Protein AF-A0A917PEG6-F1 (afdb_monomer_lite)

Secondary structure (DSSP, 8-state):
-HHHHHHHHHHHHHHHHHHHTT--S-HHHHHHHHHHHHHHHHHHHHHHHHHHHHHTTT-HHHHHHHHHHHHHHHHHHHHHHHHTTPPPSSSTTSTHHHHHHHHHHHHHHHHHHTTT-HHHHHHHHHHHHHHHHHHTT--

pLDDT: mean 87.87, std 11.97, range [51.84, 98.56]

Organism: NCBI:txid1954

Sequence (139 aa):
MVSGLVARTVAALQQKSRHAAHDPAEPREAIETVMSRTRALWQEHGLVMQAATDLGRSVPEIGVLWTQAAEIFIEAITRILQRAGVPAGDGPHAAASPARALCWMIERTFYRASQAGDDELEQAAATCLEVWLRTARLV

Foldseek 3Di:
DLVVVLLVVLVVVLVVLLVLLPDPDQLLVSLLVVLVVLLVCCQVQVVSLLCLVVCLVVPVSSVVSVVVSLVSQLSSQLSSLVSLVQADDDDCSHSSNVSSVLSVQLSVQSNVQSVVDSVSSVVSSVVSSVVSCVNSVVD

Radius of gyration: 14.78 Å; chains: 1; bounding box: 37×27×40 Å

InterPro domains:
  IPR036271 Tetracyclin repressor-like, C-terminal domain superfamily [SSF48498] (25-135)
  IPR049397 HTH-type transcriptional regulator EthR, C-terminal domain [PF21313] (39-135)

Structure (mmCIF, N/CA/C/O backbone):
data_AF-A0A917PEG6-F1
#
_entry.id   AF-A0A917PEG6-F1
#
loop_
_atom_site.group_PDB
_atom_site.id
_atom_site.type_symbol
_atom_site.label_atom_id
_atom_site.label_alt_id
_atom_site.label_comp_id
_atom_site.label_asym_id
_atom_site.label_entity_id
_atom_site.label_seq_id
_atom_site.pdbx_PDB_ins_code
_atom_site.Cartn_x
_atom_site.Cartn_y
_atom_site.Cartn_z
_atom_site.occupancy
_atom_site.B_iso_or_equiv
_atom_site.auth_seq_id
_atom_site.auth_comp_id
_atom_site.auth_asym_id
_atom_site.auth_atom_id
_atom_site.pdbx_PDB_model_num
ATOM 1 N N . MET A 1 1 ? 18.353 6.834 -19.149 1.00 55.53 1 MET A N 1
ATOM 2 C CA . MET A 1 1 ? 18.578 5.674 -18.257 1.00 55.53 1 MET A CA 1
ATOM 3 C C . MET A 1 1 ? 17.300 5.361 -17.499 1.00 55.53 1 MET A C 1
ATOM 5 O O . MET A 1 1 ? 16.607 6.299 -17.117 1.00 55.53 1 MET A O 1
ATOM 9 N N . VAL A 1 2 ? 17.010 4.076 -17.276 1.00 60.28 2 VAL A N 1
ATOM 10 C CA . VAL A 1 2 ? 15.836 3.588 -16.523 1.00 60.28 2 VAL A CA 1
ATOM 11 C C . VAL A 1 2 ? 15.739 4.234 -15.132 1.00 60.28 2 VAL A C 1
ATOM 13 O O . VAL A 1 2 ? 14.657 4.647 -14.732 1.00 60.28 2 VAL A O 1
ATOM 16 N N . SER A 1 3 ? 16.872 4.468 -14.462 1.00 59.25 3 SER A N 1
ATOM 17 C CA . SER A 1 3 ? 16.945 5.145 -13.156 1.00 59.25 3 SER A CA 1
ATOM 18 C C . SER A 1 3 ? 16.293 6.536 -13.127 1.00 59.25 3 SER A C 1
ATOM 20 O O . SER A 1 3 ? 15.568 6.858 -12.191 1.00 59.25 3 SER A O 1
ATOM 22 N N . GLY A 1 4 ? 16.481 7.350 -14.170 1.00 65.81 4 GLY A N 1
ATOM 23 C CA . GLY A 1 4 ? 15.892 8.692 -14.248 1.00 65.81 4 GLY A CA 1
ATOM 24 C C . GLY A 1 4 ? 14.383 8.695 -14.515 1.00 65.81 4 GLY A C 1
ATOM 25 O O . GLY A 1 4 ? 13.698 9.640 -14.131 1.00 65.81 4 GLY A O 1
ATOM 26 N N . LEU A 1 5 ? 13.853 7.652 -15.163 1.00 70.44 5 LEU A N 1
ATOM 27 C CA . LEU A 1 5 ? 12.409 7.481 -15.347 1.00 70.44 5 LEU A CA 1
ATOM 28 C C . LEU A 1 5 ? 11.759 6.991 -14.049 1.00 70.44 5 LEU A C 1
ATOM 30 O O . LEU A 1 5 ? 10.778 7.583 -13.613 1.00 70.44 5 LEU A O 1
ATOM 34 N N . VAL A 1 6 ? 12.364 5.987 -13.403 1.00 68.50 6 VAL A N 1
ATOM 35 C CA . VAL A 1 6 ? 11.931 5.468 -12.097 1.00 68.50 6 VAL A CA 1
ATOM 36 C C . VAL A 1 6 ? 11.868 6.594 -11.065 1.00 68.50 6 VAL A C 1
ATOM 38 O O . VAL A 1 6 ? 10.832 6.777 -10.435 1.00 68.50 6 VAL A O 1
ATOM 41 N N . ALA A 1 7 ? 12.916 7.418 -10.955 1.00 67.94 7 ALA A N 1
ATOM 42 C CA . ALA A 1 7 ? 12.950 8.529 -10.005 1.00 67.94 7 ALA A CA 1
ATOM 43 C C . ALA A 1 7 ? 11.812 9.546 -10.220 1.00 67.94 7 ALA A C 1
ATOM 45 O O . ALA A 1 7 ? 11.158 9.953 -9.260 1.00 67.94 7 ALA A O 1
ATOM 46 N N . ARG A 1 8 ? 11.530 9.933 -11.474 1.00 74.19 8 ARG A N 1
ATOM 47 C CA . ARG A 1 8 ? 10.437 10.873 -11.784 1.00 74.19 8 ARG A CA 1
ATOM 48 C C . ARG A 1 8 ? 9.064 10.281 -11.497 1.00 74.19 8 ARG A C 1
ATOM 50 O O . ARG A 1 8 ? 8.217 10.979 -10.947 1.00 74.19 8 ARG A O 1
ATOM 57 N N . THR A 1 9 ? 8.846 9.020 -11.860 1.00 71.88 9 THR A N 1
ATOM 58 C CA . THR A 1 9 ? 7.571 8.352 -11.599 1.00 71.88 9 THR A CA 1
ATOM 59 C C . THR A 1 9 ? 7.355 8.203 -10.098 1.00 71.88 9 THR A 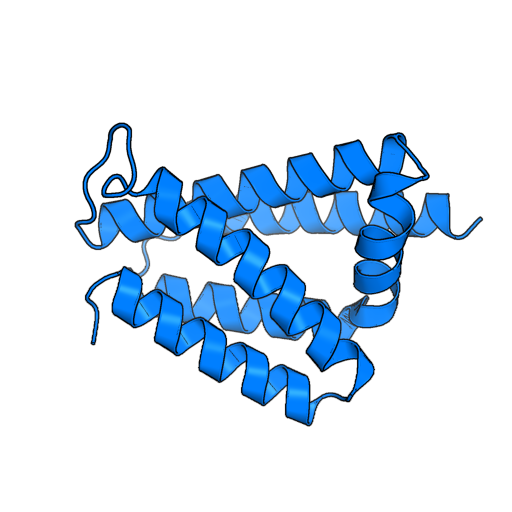C 1
ATOM 61 O O . THR A 1 9 ? 6.322 8.641 -9.611 1.00 71.88 9 THR A O 1
ATOM 64 N N . VAL A 1 10 ? 8.340 7.719 -9.333 1.00 68.31 10 VAL A N 1
ATOM 65 C CA . VAL A 1 10 ? 8.232 7.607 -7.865 1.00 68.31 10 VAL A CA 1
ATOM 66 C C . VAL A 1 10 ? 7.936 8.966 -7.219 1.00 68.31 10 VAL A C 1
ATOM 68 O O . VAL A 1 10 ? 7.035 9.056 -6.387 1.00 68.31 10 VAL A O 1
ATOM 71 N N . ALA A 1 11 ? 8.605 10.042 -7.644 1.00 67.94 11 ALA A N 1
ATOM 72 C CA . ALA A 1 11 ? 8.321 11.389 -7.144 1.00 67.94 11 ALA A CA 1
ATOM 73 C C . ALA A 1 11 ? 6.886 11.858 -7.469 1.00 67.94 11 ALA A C 1
ATOM 75 O O . ALA A 1 11 ? 6.199 12.418 -6.612 1.00 67.94 11 ALA A O 1
ATOM 76 N N . ALA A 1 12 ? 6.393 11.591 -8.684 1.00 70.94 12 ALA A N 1
ATOM 77 C CA . ALA A 1 12 ? 5.018 11.912 -9.070 1.00 70.94 12 ALA A CA 1
ATOM 78 C C . ALA A 1 12 ? 3.982 11.102 -8.267 1.00 70.94 12 ALA A C 1
ATOM 80 O O . ALA A 1 12 ? 2.923 11.624 -7.910 1.00 70.94 12 ALA A O 1
ATOM 81 N N . LEU A 1 13 ? 4.299 9.846 -7.943 1.00 67.25 13 LEU A N 1
ATOM 82 C CA . LEU A 1 13 ? 3.461 8.984 -7.113 1.00 67.25 13 LEU A CA 1
ATOM 83 C C . LEU A 1 13 ? 3.396 9.469 -5.665 1.00 67.25 13 LEU A C 1
ATOM 85 O O . LEU A 1 13 ? 2.303 9.573 -5.111 1.00 67.25 13 LEU A O 1
ATOM 89 N N . GLN A 1 14 ? 4.528 9.867 -5.079 1.00 65.75 14 GLN A N 1
ATOM 90 C CA . GLN A 1 14 ? 4.567 10.450 -3.734 1.00 65.75 14 GLN A CA 1
ATOM 91 C C . GLN A 1 14 ? 3.671 11.690 -3.609 1.00 65.75 14 GLN A C 1
ATOM 93 O O . GLN A 1 14 ? 2.959 11.837 -2.613 1.00 65.75 14 GLN A O 1
ATOM 98 N N . GLN A 1 15 ? 3.675 12.572 -4.614 1.00 64.19 15 GLN A N 1
ATOM 99 C CA . GLN A 1 15 ? 2.843 13.777 -4.603 1.00 64.19 15 GLN A CA 1
ATOM 100 C C . GLN A 1 15 ? 1.344 13.437 -4.592 1.00 64.19 15 GLN A C 1
ATOM 102 O O . GLN A 1 15 ? 0.576 14.074 -3.870 1.00 64.19 15 GLN A O 1
ATOM 107 N N . LYS A 1 16 ? 0.929 12.406 -5.343 1.00 61.50 16 LYS A N 1
ATOM 108 C CA . LYS A 1 16 ? -0.462 11.926 -5.355 1.00 61.50 16 LYS A CA 1
ATOM 109 C C . LYS A 1 16 ? -0.857 11.276 -4.021 1.00 61.50 16 LYS A C 1
ATOM 111 O O . LYS A 1 16 ? -1.956 11.529 -3.531 1.00 61.50 16 LYS A O 1
ATOM 116 N N . SER A 1 17 ? 0.037 10.506 -3.395 1.00 58.38 17 SER A N 1
ATOM 117 C CA . SER A 1 17 ? -0.243 9.816 -2.124 1.00 58.38 17 SER A CA 1
ATOM 118 C C . SER A 1 17 ? -0.442 10.762 -0.933 1.00 58.38 17 SER A C 1
ATOM 120 O O . SER A 1 17 ? -1.268 10.481 -0.065 1.00 58.38 17 SER A O 1
ATOM 122 N N . ARG A 1 18 ? 0.238 11.919 -0.893 1.00 61.38 18 ARG A N 1
ATOM 123 C CA . ARG A 1 18 ? 0.120 12.893 0.217 1.00 61.38 18 ARG A CA 1
ATOM 124 C C . ARG A 1 18 ? -1.297 13.455 0.407 1.00 61.38 18 ARG A C 1
ATOM 126 O O . ARG A 1 18 ? -1.672 13.777 1.534 1.00 61.38 18 ARG A O 1
ATOM 133 N N . HIS A 1 19 ? -2.099 13.543 -0.655 1.00 56.69 19 HIS A N 1
ATOM 134 C CA . HIS A 1 19 ? -3.469 14.068 -0.577 1.00 56.69 19 HIS A CA 1
ATOM 135 C C . HIS A 1 19 ? -4.471 13.088 0.053 1.00 56.69 19 HIS A C 1
ATOM 137 O O . HIS A 1 19 ? -5.446 13.527 0.655 1.00 56.69 19 HIS A O 1
ATOM 143 N N . ALA A 1 20 ? -4.226 11.777 -0.025 1.00 53.81 20 ALA A N 1
ATOM 144 C CA . ALA A 1 20 ? -5.166 10.761 0.456 1.00 53.81 20 ALA A CA 1
ATOM 145 C C . ALA A 1 20 ? -5.259 10.682 1.990 1.00 53.81 20 ALA A C 1
ATOM 147 O O . ALA A 1 20 ? -6.250 10.211 2.534 1.00 53.81 20 ALA A O 1
ATOM 148 N N . ALA A 1 21 ? -4.240 11.152 2.708 1.00 51.84 21 ALA A N 1
ATOM 149 C CA . ALA A 1 21 ? -4.123 10.915 4.143 1.00 51.84 21 ALA A CA 1
ATOM 150 C C . ALA A 1 21 ? -5.027 11.809 5.028 1.00 51.84 21 ALA A C 1
ATOM 152 O O . ALA A 1 21 ? -5.022 11.668 6.251 1.00 51.84 21 ALA A O 1
ATOM 153 N N . HIS A 1 22 ? -5.791 12.724 4.423 1.00 57.75 22 HIS A N 1
ATOM 154 C CA . HIS A 1 22 ? -6.720 13.636 5.108 1.00 57.75 22 HIS A CA 1
ATOM 155 C C . HIS A 1 22 ? -8.193 13.354 4.774 1.00 57.75 22 HIS A C 1
ATOM 157 O O . HIS A 1 22 ? -9.049 14.197 5.025 1.00 57.75 22 HIS A O 1
ATOM 163 N N . ASP A 1 23 ? -8.487 12.191 4.191 1.00 62.84 23 ASP A N 1
ATOM 164 C CA . ASP A 1 23 ? -9.845 11.798 3.826 1.00 62.84 23 ASP A CA 1
ATOM 165 C C . ASP A 1 23 ? -10.723 11.592 5.083 1.00 62.84 23 ASP A C 1
ATOM 167 O O . ASP A 1 23 ? -10.345 10.788 5.948 1.00 62.84 23 ASP A O 1
ATOM 171 N N . PRO A 1 24 ? -11.861 12.303 5.232 1.00 66.62 24 PRO A N 1
ATOM 172 C CA . PRO A 1 24 ? -12.761 12.142 6.372 1.00 66.62 24 PRO A CA 1
ATOM 173 C C . PRO A 1 24 ? -13.570 10.835 6.342 1.00 66.62 24 PRO A C 1
ATOM 175 O O . PRO A 1 24 ? -14.234 10.550 7.336 1.00 66.62 24 PRO A O 1
ATOM 178 N N . ALA A 1 25 ? -13.505 10.043 5.264 1.00 77.00 25 ALA A N 1
ATOM 179 C CA . ALA A 1 25 ? -14.226 8.776 5.112 1.00 77.00 25 ALA A CA 1
ATOM 180 C C . ALA A 1 25 ? -14.029 7.815 6.293 1.00 77.00 25 ALA A C 1
ATOM 182 O O . ALA A 1 25 ? -12.945 7.766 6.879 1.00 77.00 25 ALA A O 1
ATOM 183 N N . GLU A 1 26 ? -15.050 7.023 6.622 1.00 88.31 26 GLU A N 1
ATOM 184 C CA . GLU A 1 26 ? -14.984 6.027 7.698 1.00 88.31 26 GLU A CA 1
ATOM 185 C C . GLU A 1 26 ? -13.774 5.087 7.522 1.00 88.31 26 GLU A C 1
ATOM 187 O O . GLU A 1 26 ? -13.408 4.769 6.386 1.00 88.31 26 GLU A O 1
ATOM 192 N N . PRO A 1 27 ? -13.128 4.600 8.604 1.00 91.50 27 PRO A N 1
ATOM 193 C CA . PRO A 1 27 ? -11.879 3.843 8.496 1.00 91.50 27 PRO A CA 1
ATOM 194 C C . PRO A 1 27 ? -11.933 2.663 7.519 1.00 91.50 27 PRO A C 1
ATOM 196 O O . PRO A 1 27 ? -10.974 2.438 6.788 1.00 91.50 27 PRO A O 1
ATOM 199 N N . ARG A 1 28 ? -13.059 1.942 7.454 1.00 93.62 28 ARG A N 1
ATOM 200 C CA . ARG A 1 28 ? -13.269 0.853 6.487 1.00 93.62 28 ARG A CA 1
ATOM 201 C C . ARG A 1 28 ? -13.218 1.349 5.037 1.00 93.62 28 ARG A C 1
ATOM 203 O O . ARG A 1 28 ? -12.462 0.802 4.241 1.00 93.62 28 ARG A O 1
ATOM 210 N N . GLU A 1 29 ? -13.970 2.397 4.716 1.00 92.00 29 GLU A N 1
ATOM 211 C CA . GLU A 1 29 ? -14.019 2.990 3.373 1.00 92.00 29 GLU A CA 1
ATOM 212 C C . GLU A 1 29 ? -12.652 3.562 2.965 1.00 92.00 29 GLU A C 1
ATOM 214 O O . GLU A 1 29 ? -12.209 3.407 1.823 1.00 92.00 29 GLU A O 1
ATOM 219 N N . ALA A 1 30 ? -11.932 4.163 3.917 1.00 90.94 30 ALA A N 1
ATOM 220 C CA . ALA A 1 30 ? -10.577 4.649 3.695 1.00 90.94 30 ALA A CA 1
ATOM 221 C C . ALA A 1 30 ? -9.612 3.502 3.334 1.00 90.94 30 ALA A C 1
ATOM 223 O O . ALA A 1 30 ? -8.818 3.641 2.401 1.00 90.94 30 ALA A O 1
ATOM 224 N N . ILE A 1 31 ? -9.694 2.358 4.025 1.00 94.00 31 ILE A N 1
ATOM 225 C CA . ILE A 1 31 ? -8.885 1.163 3.725 1.00 94.00 31 ILE A CA 1
ATOM 226 C C . ILE A 1 31 ? -9.209 0.629 2.324 1.00 94.00 31 ILE A C 1
ATOM 228 O O . ILE A 1 31 ? -8.296 0.399 1.526 1.00 94.00 31 ILE A O 1
ATOM 232 N N . GLU A 1 32 ? -10.494 0.465 2.005 1.00 94.00 32 GLU A N 1
ATOM 233 C CA . GLU A 1 32 ? -10.962 -0.016 0.698 1.00 94.00 32 GLU A CA 1
ATOM 234 C C . GLU A 1 32 ? -10.477 0.905 -0.437 1.00 94.00 32 GLU A C 1
ATOM 236 O O . GLU A 1 32 ? -9.916 0.446 -1.437 1.00 94.00 32 GLU A O 1
ATOM 241 N N . THR A 1 33 ? -10.580 2.221 -0.237 1.00 91.12 33 THR A N 1
ATOM 242 C CA . THR A 1 33 ? -10.104 3.237 -1.182 1.00 91.12 33 THR A CA 1
ATOM 243 C C . THR A 1 33 ? -8.590 3.176 -1.382 1.00 91.12 33 THR A C 1
ATOM 245 O O . THR A 1 33 ? -8.114 3.212 -2.522 1.00 91.12 33 THR A O 1
ATOM 248 N N . VAL A 1 34 ? -7.806 3.074 -0.303 1.00 90.75 34 VAL A N 1
ATOM 249 C CA . VAL A 1 34 ? -6.341 2.963 -0.397 1.00 90.75 34 VAL A CA 1
ATOM 250 C C . VAL A 1 34 ? -5.939 1.688 -1.131 1.00 90.75 34 VAL A C 1
ATOM 252 O O . VAL A 1 34 ? -5.033 1.736 -1.968 1.00 90.75 34 VAL A O 1
ATOM 255 N N . MET A 1 35 ? -6.613 0.566 -0.875 1.00 94.81 35 MET A N 1
ATOM 256 C CA . MET A 1 35 ? -6.280 -0.692 -1.538 1.00 94.81 35 MET A CA 1
ATOM 257 C C . MET A 1 35 ? -6.624 -0.658 -3.029 1.00 94.81 35 MET A C 1
ATOM 259 O O . MET A 1 35 ? -5.795 -1.031 -3.858 1.00 94.81 35 MET A O 1
ATOM 263 N N . SER A 1 36 ? -7.790 -0.112 -3.388 1.00 92.75 36 SER A N 1
ATOM 264 C CA . SER A 1 36 ? -8.184 0.094 -4.786 1.00 92.75 36 SER A CA 1
ATOM 265 C C . SER A 1 36 ? -7.178 0.974 -5.541 1.00 92.75 36 SER A C 1
ATOM 267 O O . SER A 1 36 ? -6.725 0.620 -6.632 1.00 92.75 36 SER A O 1
ATOM 269 N N . ARG A 1 37 ? -6.736 2.082 -4.928 1.00 90.81 37 ARG A N 1
ATOM 270 C CA . ARG A 1 37 ? -5.704 2.964 -5.502 1.00 90.81 37 ARG A CA 1
ATOM 271 C C . ARG A 1 37 ? -4.347 2.274 -5.621 1.00 90.81 37 ARG A C 1
ATOM 273 O O . ARG A 1 37 ? -3.670 2.457 -6.626 1.00 90.81 37 ARG A O 1
ATOM 280 N N . THR A 1 38 ? -3.959 1.478 -4.625 1.00 92.44 38 THR A N 1
ATOM 281 C CA . THR A 1 38 ? -2.726 0.677 -4.669 1.00 92.44 38 THR A CA 1
ATOM 282 C C . THR A 1 38 ? -2.773 -0.312 -5.830 1.00 92.44 38 THR A C 1
ATOM 284 O O . THR A 1 38 ? -1.831 -0.381 -6.611 1.00 92.44 38 THR A O 1
ATOM 287 N N . ARG A 1 39 ? -3.890 -1.017 -6.020 1.00 95.38 39 ARG A N 1
ATOM 288 C CA . ARG A 1 39 ? -4.063 -1.935 -7.149 1.00 95.38 39 ARG A CA 1
ATOM 289 C C . ARG A 1 39 ? -3.962 -1.236 -8.496 1.00 95.38 39 ARG A C 1
ATOM 291 O O . ARG A 1 39 ? -3.153 -1.652 -9.319 1.00 95.38 39 ARG A O 1
ATOM 298 N N . ALA A 1 40 ? -4.703 -0.144 -8.685 1.00 91.69 40 ALA A N 1
ATOM 299 C CA . ALA A 1 40 ? -4.633 0.649 -9.910 1.00 91.69 40 ALA A CA 1
ATOM 300 C C . ALA A 1 40 ? -3.200 1.131 -10.192 1.00 91.69 40 ALA A C 1
ATOM 302 O O . ALA A 1 40 ? -2.732 1.071 -11.325 1.00 91.69 40 ALA A O 1
ATOM 303 N N . LEU A 1 41 ? -2.474 1.535 -9.144 1.00 90.50 41 LEU A N 1
ATOM 304 C CA . LEU A 1 41 ? -1.086 1.961 -9.253 1.00 90.50 41 LEU A CA 1
ATOM 305 C C . LEU A 1 41 ? -0.161 0.850 -9.770 1.00 90.50 41 LEU A C 1
ATOM 307 O O . LEU A 1 41 ? 0.646 1.085 -10.669 1.00 90.50 41 LEU A O 1
ATOM 311 N N . TRP A 1 42 ? -0.253 -0.349 -9.195 1.00 93.75 42 TRP A N 1
ATOM 312 C CA . TRP A 1 42 ? 0.566 -1.490 -9.610 1.00 93.75 42 TRP A CA 1
ATOM 313 C C . TRP A 1 42 ? 0.170 -2.025 -10.987 1.00 93.75 42 TRP A C 1
ATOM 315 O O . TRP A 1 42 ? 1.046 -2.468 -11.724 1.00 93.75 42 TRP A O 1
ATOM 325 N N . GLN A 1 43 ? -1.106 -1.928 -11.359 1.00 93.31 43 GLN A N 1
ATOM 326 C CA . GLN A 1 43 ? -1.578 -2.282 -12.696 1.00 93.31 43 GLN A CA 1
ATOM 327 C C . GLN A 1 43 ? -1.039 -1.304 -13.757 1.00 93.31 43 GLN A C 1
ATOM 329 O O . GLN A 1 43 ? -0.511 -1.722 -14.782 1.00 93.31 43 GLN A O 1
ATOM 334 N N . GLU A 1 44 ? -1.096 0.007 -13.498 1.00 91.25 44 GLU A N 1
ATOM 335 C CA . GLU A 1 44 ? -0.646 1.032 -14.453 1.00 91.25 44 GLU A CA 1
ATOM 336 C C . GLU A 1 44 ? 0.888 1.124 -14.552 1.00 91.25 44 GLU A C 1
ATOM 338 O O . GLU A 1 44 ? 1.445 1.454 -15.604 1.00 91.25 44 GLU A O 1
ATOM 343 N N . HIS A 1 45 ? 1.600 0.870 -13.450 1.00 89.31 45 HIS A N 1
ATOM 344 C CA . HIS A 1 45 ? 3.034 1.157 -13.338 1.00 89.31 45 HIS A CA 1
ATOM 345 C C . HIS A 1 45 ? 3.880 -0.022 -12.841 1.00 89.31 45 HIS A C 1
ATOM 347 O O . HIS A 1 45 ? 5.011 0.189 -12.398 1.00 89.31 45 HIS A O 1
ATOM 353 N N . GLY A 1 46 ? 3.385 -1.259 -12.945 1.00 89.12 46 GLY A N 1
ATOM 354 C CA . GLY A 1 46 ? 4.019 -2.460 -12.386 1.00 89.12 46 GLY A CA 1
ATOM 355 C C . GLY A 1 46 ? 5.508 -2.602 -12.705 1.00 89.12 46 GLY A C 1
ATOM 356 O O . GLY A 1 46 ? 6.307 -2.782 -11.793 1.00 89.12 46 GLY A O 1
ATOM 357 N N . LEU A 1 47 ? 5.919 -2.401 -13.963 1.00 89.56 47 LEU A N 1
ATOM 358 C CA . LEU A 1 47 ? 7.336 -2.468 -14.359 1.00 89.56 47 LEU A CA 1
ATOM 359 C C . LEU A 1 47 ? 8.214 -1.425 -13.650 1.00 89.56 47 LEU A C 1
ATOM 361 O O . LEU A 1 47 ? 9.353 -1.708 -13.283 1.00 89.56 47 LEU A O 1
ATOM 365 N N . VAL A 1 48 ? 7.697 -0.210 -13.453 1.00 86.69 48 VAL A N 1
ATOM 366 C CA . VAL A 1 48 ? 8.426 0.862 -12.763 1.00 86.69 48 VAL A CA 1
ATOM 367 C C . VAL A 1 48 ? 8.500 0.579 -11.267 1.00 86.69 48 VAL A C 1
ATOM 369 O O . VAL A 1 48 ? 9.554 0.780 -10.667 1.00 86.69 48 VAL A O 1
ATOM 372 N N . MET A 1 49 ? 7.407 0.087 -10.682 1.00 89.81 49 MET A N 1
ATOM 373 C CA . MET A 1 49 ? 7.345 -0.303 -9.273 1.00 89.81 49 MET A CA 1
ATOM 374 C C . MET A 1 49 ? 8.314 -1.458 -8.982 1.00 89.81 49 MET A C 1
ATOM 376 O O . MET A 1 49 ? 9.118 -1.359 -8.061 1.00 89.81 49 MET A O 1
ATOM 380 N N . GLN A 1 50 ? 8.327 -2.496 -9.826 1.00 91.75 50 GLN A N 1
ATOM 381 C CA . GLN A 1 50 ? 9.282 -3.607 -9.745 1.00 91.75 50 GLN A CA 1
ATOM 382 C C . GLN A 1 50 ? 10.729 -3.114 -9.839 1.00 91.75 50 GLN A C 1
ATOM 384 O O . GLN A 1 50 ? 11.545 -3.431 -8.975 1.00 91.75 50 GLN A O 1
ATOM 389 N N . ALA A 1 51 ? 11.038 -2.273 -10.832 1.00 89.06 51 ALA A N 1
ATOM 390 C CA . ALA A 1 51 ? 12.376 -1.715 -10.995 1.00 89.06 51 ALA A CA 1
ATOM 391 C C . ALA A 1 51 ? 12.806 -0.857 -9.793 1.00 89.06 51 ALA A C 1
ATOM 393 O O . ALA A 1 51 ? 13.974 -0.888 -9.412 1.00 89.06 51 ALA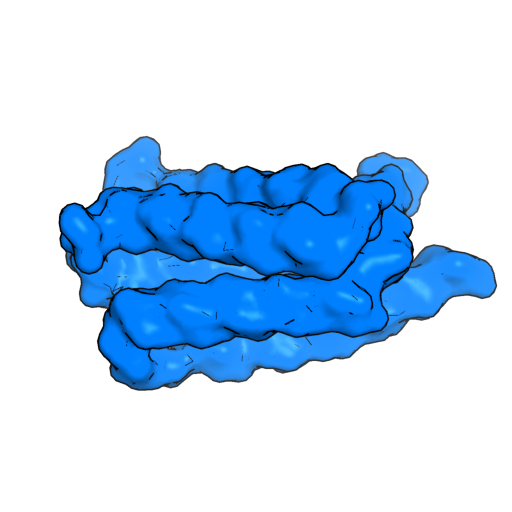 A O 1
ATOM 394 N N . ALA A 1 52 ? 11.891 -0.097 -9.183 1.00 86.12 52 ALA A N 1
ATOM 395 C CA . ALA A 1 52 ? 12.180 0.674 -7.978 1.00 86.12 52 ALA A CA 1
ATOM 396 C C . ALA A 1 52 ? 12.516 -0.237 -6.786 1.00 86.12 52 ALA A C 1
ATOM 398 O O . ALA A 1 52 ? 13.520 -0.000 -6.111 1.00 86.12 52 ALA A O 1
ATOM 399 N N . THR A 1 53 ? 11.738 -1.306 -6.575 1.00 88.44 53 THR A N 1
ATOM 400 C CA . THR A 1 53 ? 12.001 -2.316 -5.539 1.00 88.44 53 THR A CA 1
ATOM 401 C C . THR A 1 53 ? 13.343 -3.024 -5.762 1.00 88.44 53 THR A C 1
ATOM 403 O O . THR A 1 53 ? 14.126 -3.168 -4.821 1.00 88.44 53 THR A O 1
ATOM 406 N N . ASP A 1 54 ? 13.650 -3.426 -6.999 1.00 91.19 54 ASP A N 1
ATOM 407 C CA . ASP A 1 54 ? 14.876 -4.164 -7.326 1.00 91.19 54 ASP A CA 1
ATOM 408 C C . ASP A 1 54 ? 16.130 -3.281 -7.224 1.00 91.19 54 ASP A C 1
ATOM 410 O O . ASP A 1 54 ? 17.156 -3.694 -6.676 1.00 91.19 54 ASP A O 1
ATOM 414 N N . LEU A 1 55 ? 16.053 -2.042 -7.721 1.00 87.81 55 LEU A N 1
ATOM 415 C CA . LEU A 1 55 ? 17.189 -1.119 -7.762 1.00 87.81 55 LEU A CA 1
ATOM 416 C C . LEU A 1 55 ? 17.392 -0.349 -6.458 1.00 87.81 55 LEU A C 1
ATOM 418 O O . LEU A 1 55 ? 18.488 0.165 -6.241 1.00 87.81 55 LEU A O 1
ATOM 422 N N . GLY A 1 56 ? 16.389 -0.270 -5.579 1.00 84.81 56 GLY A N 1
ATOM 423 C CA . GLY A 1 56 ? 16.449 0.533 -4.355 1.00 84.81 56 GLY A CA 1
ATOM 424 C C . GLY A 1 56 ? 17.600 0.162 -3.416 1.00 84.81 56 GLY A C 1
ATOM 425 O O . GLY A 1 56 ? 18.092 1.015 -2.682 1.00 84.81 56 GLY A O 1
ATOM 426 N N . ARG A 1 57 ? 18.089 -1.086 -3.468 1.00 85.25 57 ARG A N 1
ATOM 427 C CA . ARG A 1 57 ? 19.263 -1.518 -2.691 1.00 85.25 57 ARG A CA 1
ATOM 428 C C . ARG A 1 57 ? 20.599 -1.145 -3.341 1.00 85.25 57 ARG A C 1
ATOM 430 O O . ARG A 1 57 ? 21.565 -0.905 -2.626 1.00 85.25 57 ARG A O 1
ATOM 437 N N . SER A 1 58 ? 20.679 -1.145 -4.671 1.00 88.75 58 SER A N 1
ATOM 438 C CA . SER A 1 58 ? 21.931 -0.931 -5.416 1.00 88.75 58 SER A CA 1
ATOM 439 C C . SER A 1 58 ? 22.123 0.505 -5.904 1.00 88.75 58 SER A C 1
ATOM 441 O O . SER A 1 58 ? 23.241 0.884 -6.239 1.00 88.75 58 SER A O 1
ATOM 443 N N . VAL A 1 59 ? 21.050 1.297 -5.968 1.00 88.94 59 VAL A N 1
ATOM 444 C CA . VAL A 1 59 ? 21.049 2.697 -6.409 1.00 88.94 59 VAL A CA 1
ATOM 445 C C . VAL A 1 59 ? 20.536 3.564 -5.252 1.00 88.94 59 VAL A C 1
ATOM 447 O O . VAL A 1 59 ? 19.319 3.631 -5.046 1.00 88.94 59 VAL A O 1
ATOM 450 N N . PRO A 1 60 ? 21.428 4.212 -4.475 1.00 87.81 60 PRO A N 1
ATOM 451 C CA . PRO A 1 60 ? 21.061 4.933 -3.254 1.00 87.81 60 PRO A CA 1
ATOM 452 C C . PRO A 1 60 ? 19.962 5.980 -3.448 1.00 87.81 60 PRO A C 1
ATOM 454 O O . PRO A 1 60 ? 19.075 6.103 -2.608 1.00 87.81 60 PRO A O 1
ATOM 457 N N . GLU A 1 61 ? 19.968 6.700 -4.570 1.00 84.44 61 GLU A N 1
ATOM 458 C CA . GLU A 1 61 ? 18.971 7.727 -4.875 1.00 84.44 61 GLU A CA 1
ATOM 459 C C . GLU A 1 61 ? 17.564 7.130 -5.015 1.00 84.44 61 GLU A C 1
ATOM 461 O O . GLU A 1 61 ? 16.590 7.710 -4.535 1.00 84.44 61 GLU A O 1
ATOM 466 N N . ILE A 1 62 ? 17.452 5.945 -5.626 1.00 83.00 62 ILE A N 1
ATOM 467 C CA . ILE A 1 62 ? 16.183 5.213 -5.730 1.00 83.00 62 ILE A CA 1
ATOM 468 C C . ILE A 1 62 ? 15.777 4.690 -4.352 1.00 83.00 62 ILE A C 1
ATOM 470 O O . ILE A 1 62 ? 14.614 4.818 -3.982 1.00 83.00 62 ILE A O 1
ATOM 474 N N . GLY A 1 63 ? 16.723 4.165 -3.568 1.00 85.81 63 GLY A N 1
ATOM 475 C CA . GLY A 1 63 ? 16.464 3.691 -2.207 1.00 85.81 63 GLY A CA 1
ATOM 476 C C . GLY A 1 63 ? 15.909 4.779 -1.284 1.00 85.81 63 GLY A C 1
ATOM 477 O O . GLY A 1 63 ? 14.947 4.537 -0.552 1.00 85.81 63 GLY A O 1
ATOM 478 N N . VAL A 1 64 ? 16.459 5.996 -1.358 1.00 87.19 64 VAL A N 1
ATOM 479 C CA . VAL A 1 64 ? 15.960 7.160 -0.606 1.00 87.19 64 VAL A CA 1
ATOM 480 C C . VAL A 1 64 ? 14.539 7.516 -1.035 1.00 87.19 64 VAL A C 1
ATOM 482 O O . VAL A 1 64 ? 13.667 7.649 -0.177 1.00 87.19 64 VAL A O 1
ATOM 485 N N . LEU A 1 65 ? 14.275 7.619 -2.342 1.00 85.25 65 LEU A N 1
ATOM 486 C CA . LEU A 1 65 ? 12.934 7.923 -2.851 1.00 85.25 65 LEU A CA 1
ATOM 487 C C . LEU A 1 65 ? 11.916 6.838 -2.469 1.00 85.25 65 LEU A C 1
ATOM 489 O O . LEU A 1 65 ? 10.797 7.151 -2.066 1.00 85.25 65 LEU A O 1
ATOM 493 N N . TRP A 1 66 ? 12.295 5.565 -2.549 1.00 86.00 66 TRP A N 1
ATOM 494 C CA . TRP A 1 66 ? 11.416 4.457 -2.184 1.00 86.00 66 TRP A CA 1
ATOM 495 C C . TRP A 1 66 ? 11.087 4.464 -0.690 1.00 86.00 66 TRP A C 1
ATOM 497 O O . TRP A 1 66 ? 9.921 4.401 -0.310 1.00 86.00 66 TRP A O 1
ATOM 507 N N . THR A 1 67 ? 12.099 4.654 0.160 1.00 88.25 67 THR A N 1
ATOM 508 C CA . THR A 1 67 ? 11.919 4.732 1.619 1.00 88.25 67 THR A CA 1
ATOM 509 C C . THR A 1 67 ? 11.042 5.921 2.008 1.00 88.25 67 THR A C 1
ATOM 511 O O . THR A 1 67 ? 10.131 5.776 2.815 1.00 88.25 67 THR A O 1
ATOM 514 N N . GLN A 1 68 ? 11.247 7.090 1.394 1.00 87.75 68 GLN A N 1
ATOM 515 C CA . GLN A 1 68 ? 10.398 8.262 1.628 1.00 87.75 68 GLN A CA 1
ATOM 516 C C . GLN A 1 68 ? 8.947 8.032 1.191 1.00 87.75 68 GLN A C 1
ATOM 518 O O . GLN A 1 68 ? 8.027 8.500 1.859 1.00 87.75 68 GLN A O 1
ATOM 523 N N . ALA A 1 69 ? 8.727 7.312 0.086 1.00 84.94 69 ALA A N 1
ATOM 524 C CA . ALA A 1 69 ? 7.381 6.940 -0.336 1.00 84.94 69 ALA A CA 1
ATOM 525 C C . ALA A 1 69 ? 6.730 6.003 0.689 1.00 84.94 69 ALA A C 1
ATOM 527 O O . ALA A 1 69 ? 5.595 6.248 1.095 1.00 84.94 69 ALA A O 1
ATOM 528 N N . ALA A 1 70 ? 7.464 4.985 1.145 1.00 89.81 70 ALA A N 1
ATOM 529 C CA . ALA A 1 70 ? 6.994 4.053 2.161 1.00 89.81 70 ALA A CA 1
ATOM 530 C C . ALA A 1 70 ? 6.626 4.770 3.468 1.00 89.81 70 ALA A C 1
ATOM 532 O O . ALA A 1 70 ? 5.543 4.529 3.986 1.00 89.81 70 ALA A O 1
ATOM 533 N N . GLU A 1 71 ? 7.443 5.706 3.965 1.00 91.44 71 GLU A N 1
ATOM 534 C CA . GLU A 1 71 ? 7.120 6.456 5.191 1.00 91.44 71 GLU A CA 1
ATOM 535 C C . GLU A 1 71 ? 5.816 7.266 5.059 1.00 91.44 71 GLU A C 1
ATOM 537 O O . GLU A 1 71 ? 4.984 7.230 5.963 1.00 91.44 71 GLU A O 1
ATOM 542 N N . ILE A 1 72 ? 5.547 7.890 3.902 1.00 87.81 72 ILE A N 1
ATOM 543 C CA . ILE A 1 72 ? 4.261 8.576 3.650 1.00 87.81 72 ILE A CA 1
ATOM 544 C C . ILE A 1 72 ? 3.081 7.594 3.751 1.00 87.81 72 ILE A C 1
ATOM 546 O O . ILE A 1 72 ? 2.043 7.918 4.337 1.00 87.81 72 ILE A O 1
ATOM 550 N N . PHE A 1 73 ? 3.221 6.391 3.186 1.00 88.50 73 PHE A N 1
ATOM 551 C CA . PHE A 1 73 ? 2.191 5.354 3.281 1.00 88.50 73 PHE A CA 1
ATOM 552 C C . PHE A 1 73 ? 2.043 4.823 4.711 1.00 88.50 73 PHE A C 1
ATOM 554 O O . PHE A 1 73 ? 0.917 4.666 5.180 1.00 88.50 73 PHE A O 1
ATOM 561 N N . ILE A 1 74 ? 3.143 4.604 5.432 1.00 94.19 74 ILE A N 1
ATOM 562 C CA . ILE A 1 74 ? 3.136 4.151 6.828 1.00 94.19 74 ILE A CA 1
ATOM 563 C C . ILE A 1 74 ? 2.418 5.169 7.714 1.00 94.19 74 ILE A C 1
ATOM 565 O O . ILE A 1 74 ? 1.573 4.784 8.521 1.00 94.19 74 ILE A O 1
ATOM 569 N N . GLU A 1 75 ? 2.684 6.463 7.546 1.00 92.12 75 GLU A N 1
ATOM 570 C CA . GLU A 1 75 ? 1.983 7.529 8.265 1.00 92.12 75 GLU A CA 1
ATOM 571 C C . GLU A 1 75 ? 0.478 7.546 7.957 1.00 92.12 75 GLU A C 1
ATOM 573 O O . GLU A 1 75 ? -0.342 7.748 8.858 1.00 92.12 75 GLU A O 1
ATOM 578 N N . ALA A 1 76 ? 0.089 7.328 6.697 1.00 90.12 76 ALA A N 1
ATOM 579 C CA . ALA A 1 76 ? -1.317 7.252 6.304 1.00 90.12 76 ALA A CA 1
ATOM 580 C C . ALA A 1 76 ? -2.017 6.028 6.923 1.00 90.12 76 ALA A C 1
ATOM 582 O O . ALA A 1 76 ? -3.077 6.173 7.534 1.00 90.12 76 ALA A O 1
ATOM 583 N N . ILE A 1 77 ? -1.401 4.843 6.841 1.00 94.38 77 ILE A N 1
ATOM 584 C CA . ILE A 1 77 ? -1.919 3.608 7.448 1.00 94.38 77 ILE A CA 1
ATOM 585 C C . ILE A 1 77 ? -2.026 3.771 8.970 1.00 94.38 77 ILE A C 1
ATOM 587 O O . ILE A 1 77 ? -3.048 3.415 9.555 1.00 94.38 77 ILE A O 1
ATOM 591 N N . THR A 1 78 ? -1.014 4.365 9.609 1.00 95.88 78 THR A N 1
ATOM 592 C CA . THR A 1 78 ? -0.998 4.635 11.056 1.00 95.88 78 THR A CA 1
ATOM 593 C C . THR A 1 78 ? -2.196 5.482 11.467 1.00 95.88 78 THR A C 1
ATOM 595 O O . THR A 1 78 ? -2.906 5.123 12.406 1.00 95.88 78 THR A O 1
ATOM 598 N N . ARG A 1 79 ? -2.469 6.574 10.743 1.00 93.00 79 ARG A N 1
ATOM 599 C CA . ARG A 1 79 ? -3.626 7.439 11.012 1.00 93.00 79 ARG A CA 1
ATOM 600 C C . ARG A 1 79 ? -4.952 6.706 10.844 1.00 93.00 79 ARG A C 1
ATOM 602 O O . ARG A 1 79 ? -5.842 6.870 11.673 1.00 93.00 79 ARG A O 1
ATOM 609 N N . ILE A 1 80 ? -5.089 5.886 9.803 1.00 93.38 80 ILE A N 1
ATOM 610 C CA . ILE A 1 80 ? -6.302 5.087 9.582 1.00 93.38 80 ILE A CA 1
ATOM 611 C C . ILE A 1 80 ? -6.513 4.090 10.732 1.00 93.38 80 ILE A C 1
ATOM 613 O O . ILE A 1 80 ? -7.616 4.001 11.265 1.00 93.38 80 ILE A O 1
ATOM 617 N N . LEU A 1 81 ? -5.458 3.401 11.177 1.00 95.50 81 LEU A N 1
ATOM 618 C CA . LEU A 1 81 ? -5.528 2.479 12.314 1.00 95.50 81 LEU A CA 1
ATOM 619 C C . LEU A 1 81 ? -5.892 3.196 13.622 1.00 95.50 81 LEU A C 1
ATOM 621 O O . LEU A 1 81 ? -6.721 2.695 14.376 1.00 95.50 81 LEU A O 1
ATOM 625 N N . GLN A 1 82 ? -5.335 4.382 13.875 1.00 95.06 82 GLN A N 1
ATOM 626 C CA . GLN A 1 82 ? -5.701 5.194 15.042 1.00 95.06 82 GLN A CA 1
ATOM 627 C C . GLN A 1 82 ? -7.177 5.598 15.021 1.00 95.06 82 GLN A C 1
ATOM 629 O O . GLN A 1 82 ? -7.860 5.496 16.037 1.00 95.06 82 GLN A O 1
ATOM 634 N N . ARG A 1 83 ? -7.695 5.996 13.853 1.00 93.06 83 ARG A N 1
ATOM 635 C CA . ARG A 1 83 ? -9.119 6.312 13.665 1.00 93.06 83 ARG A CA 1
ATOM 636 C C . ARG A 1 83 ? -10.022 5.089 13.836 1.00 93.06 83 ARG A C 1
ATOM 638 O O . ARG A 1 83 ? -11.145 5.241 14.298 1.00 93.06 83 ARG A O 1
ATOM 645 N N . ALA A 1 84 ? -9.525 3.893 13.523 1.00 93.94 84 ALA A N 1
ATOM 646 C CA . ALA A 1 84 ? -10.191 2.621 13.810 1.00 93.94 84 ALA A CA 1
ATOM 647 C C . ALA A 1 84 ? -10.079 2.183 15.291 1.00 93.94 84 ALA A C 1
ATOM 649 O O . ALA A 1 84 ? -10.576 1.122 15.658 1.00 93.94 84 ALA A O 1
ATOM 650 N N . GLY A 1 85 ? -9.430 2.975 16.154 1.00 94.00 85 GLY A N 1
ATOM 651 C CA . GLY A 1 85 ? -9.311 2.704 17.590 1.00 94.00 85 GLY A CA 1
ATOM 652 C C . GLY A 1 85 ? -8.061 1.920 18.004 1.00 94.00 85 GLY A C 1
ATOM 653 O O . GLY A 1 85 ? -7.958 1.511 19.162 1.00 94.00 85 GLY A O 1
ATOM 654 N N . VAL A 1 86 ? -7.091 1.709 17.106 1.00 95.25 86 VAL A N 1
ATOM 655 C CA . VAL A 1 86 ? -5.789 1.137 17.481 1.00 95.25 86 VAL A CA 1
ATOM 656 C C . VAL A 1 86 ? -4.987 2.183 18.273 1.00 95.25 86 VAL A C 1
ATOM 658 O O . VAL A 1 86 ? -4.835 3.310 17.798 1.00 95.25 86 VAL A O 1
ATOM 661 N N . PRO A 1 87 ? -4.441 1.851 19.459 1.00 94.88 87 PRO A N 1
ATOM 662 C CA . PRO A 1 87 ? -3.749 2.827 20.297 1.00 94.88 87 PRO A CA 1
ATOM 663 C C . PRO A 1 87 ? -2.565 3.502 19.597 1.00 94.88 87 PRO A C 1
ATOM 665 O O . PRO A 1 87 ? -1.822 2.870 18.847 1.00 94.88 87 PRO A O 1
ATOM 668 N N . ALA A 1 88 ? -2.347 4.784 19.885 1.00 93.75 88 ALA A N 1
ATOM 669 C CA . ALA A 1 88 ? -1.072 5.439 19.607 1.00 93.75 88 ALA A CA 1
ATOM 670 C C . ALA A 1 88 ? -0.014 5.032 20.652 1.00 93.75 88 ALA A C 1
ATOM 672 O O . ALA A 1 88 ? -0.354 4.528 21.722 1.00 93.75 88 ALA A O 1
ATOM 673 N N . GLY A 1 89 ? 1.263 5.277 20.351 1.00 91.56 89 GLY A N 1
ATOM 674 C CA . GLY A 1 89 ? 2.386 5.007 21.252 1.00 9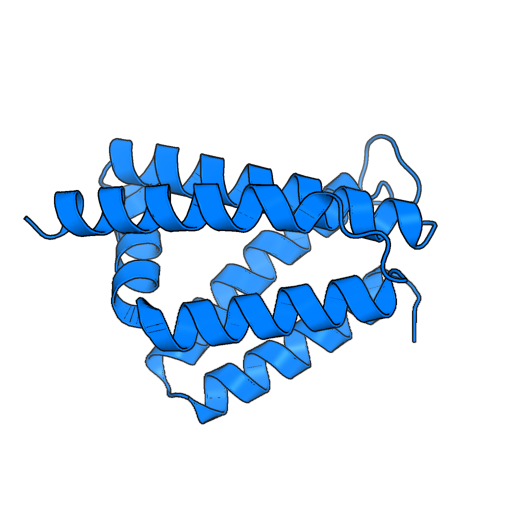1.56 89 GLY A CA 1
ATOM 675 C C . GLY A 1 89 ? 3.470 4.156 20.600 1.00 91.56 89 GLY A C 1
ATOM 676 O O . GLY A 1 89 ? 3.563 4.093 19.372 1.00 91.56 89 GLY A O 1
ATOM 677 N N . ASP A 1 90 ? 4.248 3.482 21.441 1.00 89.12 90 ASP A N 1
ATOM 678 C CA . ASP A 1 90 ? 5.361 2.629 21.033 1.00 89.12 90 ASP A CA 1
ATOM 679 C C . ASP A 1 90 ? 5.062 1.143 21.265 1.00 89.12 90 ASP A C 1
ATOM 681 O O . ASP A 1 90 ? 4.203 0.757 22.062 1.00 89.12 90 ASP A O 1
ATOM 685 N N . GLY A 1 91 ? 5.810 0.285 20.573 1.00 90.94 91 GLY A N 1
ATOM 686 C CA . GLY A 1 91 ? 5.709 -1.165 20.710 1.00 90.94 91 GLY A CA 1
ATOM 687 C C . GLY A 1 91 ? 4.708 -1.819 19.749 1.00 90.94 91 GLY A C 1
ATOM 688 O O . GLY A 1 91 ? 4.079 -1.153 18.923 1.00 90.94 91 GLY A O 1
ATOM 689 N N . PRO A 1 92 ? 4.573 -3.154 19.807 1.00 91.25 92 PRO A N 1
ATOM 690 C CA . PRO A 1 92 ? 3.906 -3.941 18.765 1.00 91.25 92 PRO A CA 1
ATOM 691 C C . PRO A 1 92 ? 2.386 -3.736 18.688 1.00 91.25 92 PRO A C 1
ATOM 693 O O . PRO A 1 92 ? 1.787 -4.037 17.660 1.00 91.25 92 PRO A O 1
ATOM 696 N N . HIS A 1 93 ? 1.759 -3.223 19.749 1.00 90.12 93 HIS A N 1
ATOM 697 C CA . HIS A 1 93 ? 0.315 -2.963 19.795 1.00 90.12 93 HIS A CA 1
ATOM 698 C C . HIS A 1 93 ? -0.067 -1.545 19.364 1.00 90.12 93 HIS A C 1
ATOM 700 O O . HIS A 1 93 ? -1.243 -1.285 19.114 1.00 90.12 93 HIS A O 1
ATOM 706 N N . ALA A 1 94 ? 0.904 -0.634 19.291 1.00 95.81 94 ALA A N 1
ATOM 707 C CA . ALA A 1 94 ? 0.661 0.732 18.869 1.00 95.81 94 ALA A CA 1
ATOM 708 C C . ALA A 1 94 ? 0.584 0.817 17.345 1.00 95.81 94 ALA A C 1
ATOM 710 O O . ALA A 1 94 ? 1.386 0.187 16.664 1.00 95.81 94 ALA A O 1
ATOM 711 N N . ALA A 1 95 ? -0.336 1.627 16.818 1.00 96.75 95 ALA A N 1
ATOM 712 C CA . ALA A 1 95 ? -0.733 1.687 15.409 1.00 96.75 95 ALA A CA 1
ATOM 713 C C . ALA A 1 95 ? 0.427 1.776 14.400 1.00 96.75 95 ALA A C 1
ATOM 715 O O . ALA A 1 95 ? 0.338 1.198 13.319 1.00 96.75 95 ALA A O 1
ATOM 716 N N . ALA A 1 96 ? 1.529 2.443 14.754 1.00 96.31 96 ALA A N 1
ATOM 717 C CA . ALA A 1 96 ? 2.690 2.598 13.878 1.00 96.31 96 ALA A CA 1
ATOM 718 C C . ALA A 1 96 ? 3.392 1.265 13.548 1.00 96.31 96 ALA A C 1
ATOM 720 O O . ALA A 1 96 ? 3.889 1.075 12.436 1.00 96.31 96 ALA A O 1
ATOM 721 N N . SER A 1 97 ? 3.421 0.320 14.490 1.00 97.00 97 SER A N 1
ATOM 722 C CA . SER A 1 97 ? 4.070 -0.984 14.309 1.00 97.00 97 SER A CA 1
ATOM 723 C C . SER A 1 97 ? 3.364 -1.872 13.272 1.00 97.00 97 SER A C 1
ATOM 725 O O . SER A 1 97 ? 4.011 -2.249 12.288 1.00 97.00 97 SER A O 1
ATOM 727 N N . PRO A 1 98 ? 2.056 -2.186 13.402 1.00 97.25 98 PRO A N 1
ATOM 728 C CA . PRO A 1 98 ? 1.331 -2.901 12.365 1.00 97.25 98 PRO A CA 1
ATOM 729 C C . PRO A 1 98 ? 1.226 -2.086 11.073 1.00 97.25 98 PRO A C 1
ATOM 731 O O . PRO A 1 98 ? 1.267 -2.691 10.011 1.00 97.25 98 PRO A O 1
ATOM 734 N N . ALA A 1 99 ? 1.178 -0.747 11.112 1.00 97.00 99 ALA A N 1
ATOM 735 C CA . ALA A 1 99 ? 1.199 0.064 9.890 1.00 97.00 99 ALA A CA 1
ATOM 736 C C . ALA A 1 99 ? 2.457 -0.174 9.046 1.00 97.00 99 ALA A C 1
ATOM 738 O O . ALA A 1 99 ? 2.365 -0.401 7.838 1.00 97.00 99 ALA A O 1
ATOM 739 N N . ARG A 1 100 ? 3.633 -0.186 9.687 1.00 97.19 100 ARG A N 1
ATOM 740 C CA . ARG A 1 100 ? 4.902 -0.503 9.021 1.00 97.19 100 ARG A CA 1
ATOM 741 C C . ARG A 1 100 ? 4.900 -1.917 8.451 1.00 97.19 100 ARG A C 1
ATOM 743 O O . ARG A 1 100 ? 5.286 -2.105 7.301 1.00 97.19 100 ARG A O 1
ATOM 750 N N . ALA A 1 101 ? 4.444 -2.902 9.224 1.00 97.88 101 ALA A N 1
ATOM 751 C CA . ALA A 1 101 ? 4.358 -4.284 8.757 1.00 97.88 101 ALA A CA 1
ATOM 752 C C . ALA A 1 101 ? 3.404 -4.431 7.557 1.00 97.88 101 ALA A C 1
ATOM 754 O O . ALA A 1 101 ? 3.771 -5.051 6.561 1.00 97.88 101 ALA A O 1
ATOM 7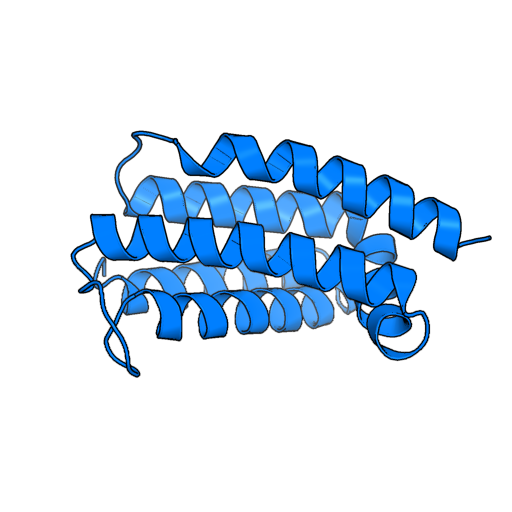55 N N . LEU A 1 102 ? 2.220 -3.815 7.625 1.00 97.75 102 LEU A N 1
ATOM 756 C CA . LEU A 1 102 ? 1.234 -3.805 6.545 1.00 97.75 102 LEU A CA 1
ATOM 757 C C . LEU A 1 102 ? 1.803 -3.170 5.277 1.00 97.75 102 LEU A C 1
ATOM 759 O O . LEU A 1 102 ? 1.664 -3.763 4.214 1.00 97.75 102 LEU A O 1
ATOM 763 N N . CYS A 1 103 ? 2.483 -2.023 5.377 1.00 96.56 103 CYS A N 1
ATOM 764 C CA . CYS A 1 103 ? 3.080 -1.349 4.221 1.00 96.56 103 CYS A CA 1
ATOM 765 C C . CYS A 1 103 ? 4.015 -2.283 3.439 1.00 96.56 103 CYS A C 1
ATOM 767 O O . CYS A 1 103 ? 3.833 -2.490 2.239 1.00 96.56 103 CYS A O 1
ATOM 769 N N . TRP A 1 104 ? 4.975 -2.908 4.124 1.00 96.50 104 TRP A N 1
ATOM 770 C CA . TRP A 1 104 ? 5.940 -3.800 3.475 1.00 96.50 104 TRP A CA 1
ATOM 771 C C . TRP A 1 104 ? 5.321 -5.128 3.026 1.00 96.50 104 TRP A C 1
ATOM 773 O O . TRP A 1 104 ? 5.720 -5.680 2.001 1.00 96.50 104 TRP A O 1
ATOM 783 N N . MET A 1 105 ? 4.330 -5.641 3.762 1.00 98.19 105 MET A N 1
ATOM 784 C CA . MET A 1 105 ? 3.563 -6.820 3.355 1.00 98.19 105 MET A CA 1
ATOM 785 C C . MET A 1 105 ? 2.804 -6.557 2.051 1.00 98.19 105 MET A C 1
ATOM 787 O O . MET A 1 105 ? 2.880 -7.376 1.135 1.00 98.19 105 MET A O 1
ATOM 791 N N . ILE A 1 106 ? 2.106 -5.423 1.957 1.00 97.38 106 ILE A N 1
ATOM 792 C CA . ILE A 1 106 ? 1.381 -4.992 0.758 1.00 97.38 106 ILE A CA 1
ATOM 793 C C . ILE A 1 106 ? 2.367 -4.859 -0.397 1.00 97.38 106 ILE A C 1
ATOM 795 O O . ILE A 1 106 ? 2.199 -5.538 -1.405 1.00 97.38 106 ILE A O 1
ATOM 799 N N . GLU A 1 107 ? 3.442 -4.083 -0.232 1.00 95.31 107 GLU A N 1
ATOM 800 C CA . GLU A 1 107 ? 4.455 -3.916 -1.279 1.00 95.31 107 GLU A CA 1
ATOM 801 C C . GLU A 1 107 ? 4.947 -5.266 -1.804 1.00 95.31 107 GLU A C 1
ATOM 803 O O . GLU A 1 107 ? 4.925 -5.519 -3.008 1.00 95.31 107 GLU A O 1
ATOM 808 N N . ARG A 1 108 ? 5.363 -6.165 -0.906 1.00 97.38 108 ARG A N 1
ATOM 809 C CA . ARG A 1 108 ? 5.948 -7.443 -1.310 1.00 97.38 108 ARG A CA 1
ATOM 810 C C . ARG A 1 108 ? 4.942 -8.363 -1.992 1.00 97.38 108 ARG A C 1
ATOM 812 O O . ARG A 1 108 ? 5.323 -9.099 -2.904 1.00 97.38 108 ARG A O 1
ATOM 819 N N . THR A 1 109 ? 3.690 -8.330 -1.551 1.00 98.19 109 THR A N 1
ATOM 820 C CA . THR A 1 109 ? 2.606 -9.138 -2.119 1.00 98.19 109 THR A CA 1
ATOM 821 C C . THR A 1 109 ? 2.251 -8.644 -3.520 1.00 98.19 109 THR A C 1
ATOM 823 O O . THR A 1 109 ? 2.230 -9.440 -4.457 1.00 98.19 109 THR A O 1
ATOM 826 N N . PHE A 1 110 ? 2.106 -7.328 -3.700 1.00 97.62 110 PHE A N 1
ATOM 827 C CA . PHE A 1 110 ? 1.859 -6.710 -5.003 1.00 97.62 110 PHE A CA 1
ATOM 828 C C . PHE A 1 110 ? 3.039 -6.861 -5.969 1.00 97.62 110 PHE A C 1
ATOM 830 O O . PHE A 1 110 ? 2.829 -7.156 -7.143 1.00 97.62 110 PHE A O 1
ATOM 837 N N . TYR A 1 111 ? 4.281 -6.759 -5.487 1.00 96.31 111 TYR A N 1
ATOM 838 C CA . TYR A 1 111 ? 5.469 -7.034 -6.298 1.00 96.31 111 TYR A CA 1
ATOM 839 C C . TYR A 1 111 ? 5.418 -8.444 -6.897 1.00 96.31 111 TYR A C 1
ATOM 841 O O . TYR A 1 111 ? 5.623 -8.608 -8.095 1.00 96.31 111 TYR A O 1
ATOM 849 N N . ARG A 1 112 ? 5.094 -9.467 -6.091 1.00 97.44 112 AR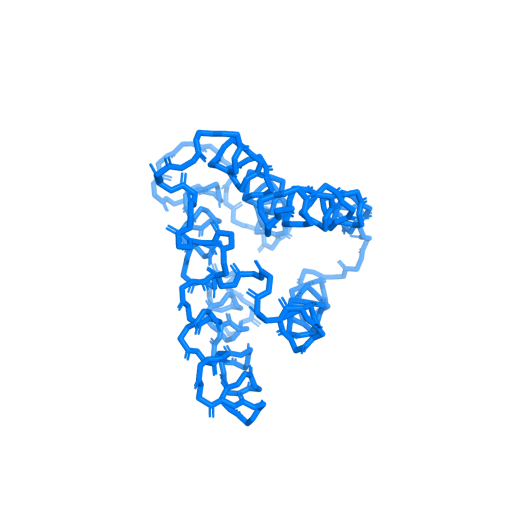G A N 1
ATOM 850 C CA . ARG A 1 112 ? 4.972 -10.848 -6.584 1.00 97.44 112 ARG A CA 1
ATOM 851 C C . ARG A 1 112 ? 3.800 -11.016 -7.547 1.00 97.44 112 ARG A C 1
ATOM 853 O O . ARG A 1 112 ? 3.982 -11.624 -8.594 1.00 97.44 112 ARG A O 1
ATOM 860 N N . ALA A 1 113 ? 2.641 -10.458 -7.215 1.00 97.38 113 ALA A N 1
ATOM 861 C CA . ALA A 1 113 ? 1.448 -10.538 -8.052 1.00 97.38 113 ALA A CA 1
ATOM 862 C C . ALA A 1 113 ? 1.638 -9.859 -9.417 1.00 97.38 113 ALA A C 1
ATOM 864 O O . ALA A 1 113 ? 1.307 -10.439 -10.443 1.00 97.38 113 ALA A O 1
ATOM 865 N N . SER A 1 114 ? 2.283 -8.689 -9.449 1.00 96.06 114 SER A N 1
ATOM 866 C CA . SER A 1 114 ? 2.569 -7.960 -10.694 1.00 96.06 114 SER A CA 1
ATOM 867 C C . SER A 1 114 ? 3.496 -8.706 -11.666 1.00 96.06 114 SER A C 1
ATOM 869 O O . SER A 1 114 ? 3.600 -8.313 -12.824 1.00 96.06 114 SER A O 1
ATOM 871 N N . GLN A 1 115 ? 4.191 -9.759 -11.218 1.00 94.31 115 GLN A N 1
ATOM 872 C CA . GLN A 1 115 ? 4.980 -10.642 -12.088 1.00 94.31 115 GLN A CA 1
ATOM 873 C C . GLN A 1 115 ? 4.140 -11.767 -12.707 1.00 94.31 115 GLN A C 1
ATOM 875 O O . GLN A 1 115 ? 4.588 -12.387 -13.669 1.00 94.31 115 GLN A O 1
ATOM 880 N N . ALA A 1 116 ? 2.967 -12.053 -12.140 1.00 94.12 116 ALA A N 1
ATOM 881 C CA . ALA A 1 116 ? 2.096 -13.147 -12.547 1.00 94.12 116 ALA A CA 1
ATOM 882 C C . ALA A 1 116 ? 0.950 -12.671 -13.453 1.00 94.12 116 ALA A C 1
ATOM 884 O O . ALA A 1 116 ? 0.684 -13.323 -14.460 1.00 94.12 116 ALA A O 1
ATOM 885 N N . GLY A 1 117 ? 0.360 -11.503 -13.173 1.00 92.62 117 GLY A N 1
ATOM 886 C CA . GLY A 1 117 ? -0.707 -10.943 -14.000 1.00 92.62 117 GLY A CA 1
ATOM 887 C C . GLY A 1 117 ? -1.692 -10.059 -13.237 1.00 92.62 117 GLY A C 1
ATOM 888 O O . GLY A 1 117 ? -1.555 -9.821 -12.034 1.00 92.62 117 GLY A O 1
ATOM 889 N N . ASP A 1 118 ? -2.689 -9.554 -13.966 1.00 94.06 118 ASP A N 1
ATOM 890 C CA . ASP A 1 118 ? -3.741 -8.682 -13.428 1.00 94.06 118 ASP A CA 1
ATOM 891 C C . ASP A 1 118 ? -4.697 -9.437 -12.486 1.00 94.06 118 ASP A C 1
ATOM 893 O O . ASP A 1 118 ? -5.120 -8.881 -11.470 1.00 94.06 118 ASP A O 1
ATOM 897 N N . ASP A 1 119 ? -4.984 -10.712 -12.763 1.00 96.75 119 ASP A N 1
ATOM 898 C CA . ASP A 1 119 ? -5.829 -11.550 -11.901 1.00 96.75 119 ASP A CA 1
ATOM 899 C C . ASP A 1 119 ? -5.162 -11.774 -10.533 1.00 96.75 119 ASP A C 1
ATOM 901 O O . ASP A 1 119 ? -5.797 -11.670 -9.478 1.00 96.75 119 ASP A O 1
ATOM 905 N N . GLU A 1 120 ? -3.848 -12.003 -10.517 1.00 97.81 120 GLU A N 1
ATOM 906 C CA . GLU A 1 120 ? -3.077 -12.113 -9.285 1.00 97.81 120 GLU A CA 1
ATOM 907 C C . GLU A 1 120 ? -2.995 -10.784 -8.531 1.00 97.81 120 GLU A C 1
ATOM 909 O O . GLU A 1 120 ? -2.973 -10.791 -7.297 1.00 97.81 120 GLU A O 1
ATOM 914 N N . LEU A 1 121 ? -2.971 -9.644 -9.232 1.00 97.44 121 LEU A N 1
ATOM 915 C CA . LEU A 1 121 ? -3.040 -8.320 -8.605 1.00 97.44 121 LEU A CA 1
ATOM 916 C C . LEU A 1 121 ? -4.385 -8.085 -7.912 1.00 97.44 121 LEU A C 1
ATOM 918 O O . LEU A 1 121 ? -4.411 -7.529 -6.812 1.00 97.44 121 LEU A O 1
ATOM 922 N N . GLU A 1 122 ? -5.487 -8.534 -8.512 1.00 97.75 122 GLU A N 1
ATOM 923 C CA . GLU A 1 122 ? -6.814 -8.477 -7.894 1.00 97.75 122 GLU A CA 1
ATOM 924 C C . GLU A 1 122 ? -6.868 -9.344 -6.629 1.00 97.75 122 GLU A C 1
ATOM 926 O O . GLU A 1 122 ? -7.258 -8.877 -5.554 1.00 97.75 122 GLU A O 1
ATOM 931 N N . GLN A 1 123 ? -6.371 -10.581 -6.711 1.00 98.25 123 GLN A N 1
ATOM 932 C CA . GLN A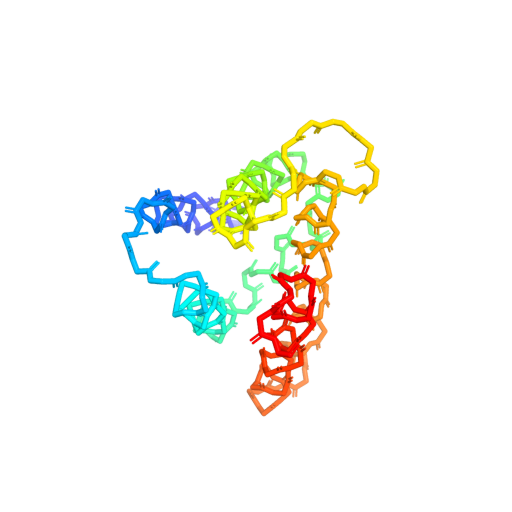 1 123 ? -6.320 -11.484 -5.563 1.00 98.25 123 GLN A CA 1
ATOM 933 C C . GLN A 1 123 ? -5.413 -10.951 -4.442 1.00 98.25 123 GLN A C 1
ATOM 935 O O . GLN A 1 123 ? -5.747 -11.063 -3.255 1.00 98.25 123 GLN A O 1
ATOM 940 N N . ALA A 1 124 ? -4.273 -10.352 -4.793 1.00 98.31 124 ALA A N 1
ATOM 941 C CA . ALA A 1 124 ? -3.376 -9.691 -3.850 1.00 98.31 124 ALA A CA 1
ATOM 942 C C . ALA A 1 124 ? -4.068 -8.523 -3.140 1.00 98.31 124 ALA A C 1
ATOM 944 O O . ALA A 1 124 ? -3.999 -8.431 -1.912 1.00 98.31 124 ALA A O 1
ATOM 945 N N . ALA A 1 125 ? -4.781 -7.676 -3.886 1.00 98.12 125 ALA A N 1
ATOM 946 C CA . ALA A 1 125 ? -5.533 -6.559 -3.331 1.00 98.12 125 ALA A CA 1
ATOM 947 C C . ALA A 1 125 ? -6.603 -7.030 -2.339 1.00 98.12 125 ALA A C 1
ATOM 949 O O . ALA A 1 125 ? -6.635 -6.548 -1.206 1.00 98.12 125 ALA A O 1
ATOM 950 N N . ALA A 1 126 ? -7.417 -8.018 -2.718 1.00 98.44 126 ALA A N 1
ATOM 951 C CA . ALA A 1 126 ? -8.444 -8.587 -1.847 1.00 98.44 126 ALA A CA 1
ATOM 952 C C . ALA A 1 126 ? -7.847 -9.211 -0.571 1.00 98.44 126 ALA A C 1
ATOM 954 O O . ALA A 1 126 ? -8.349 -9.003 0.534 1.00 98.44 126 ALA A O 1
ATOM 955 N N . THR A 1 127 ? -6.728 -9.929 -0.702 1.00 98.56 127 THR A N 1
ATOM 956 C CA . THR A 1 127 ? -6.050 -10.565 0.437 1.00 98.56 127 THR A CA 1
ATOM 957 C C . THR A 1 127 ? -5.469 -9.527 1.398 1.00 98.56 127 THR A C 1
ATOM 959 O O . THR A 1 127 ? -5.663 -9.616 2.612 1.00 98.56 127 THR A O 1
ATOM 962 N N . CYS A 1 128 ? -4.768 -8.520 0.874 1.00 98.44 128 CYS A N 1
ATOM 963 C CA . CYS A 1 128 ? -4.198 -7.451 1.685 1.00 98.44 128 CYS A CA 1
ATOM 964 C C . CYS A 1 128 ? -5.276 -6.583 2.350 1.00 98.44 128 CYS A C 1
ATOM 966 O O . CYS A 1 128 ? -5.088 -6.181 3.500 1.00 98.44 128 CYS A O 1
ATOM 968 N N . LEU A 1 129 ? -6.395 -6.326 1.662 1.00 98.25 129 LEU A N 1
ATOM 969 C CA . LEU A 1 129 ? -7.565 -5.649 2.222 1.00 98.25 129 LEU A CA 1
ATOM 970 C C . LEU A 1 129 ? -8.073 -6.382 3.467 1.00 98.25 129 LEU A C 1
ATOM 972 O O . LEU A 1 129 ? -8.185 -5.779 4.531 1.00 98.25 129 LEU A O 1
ATOM 976 N N . GLU A 1 130 ? -8.305 -7.689 3.360 1.00 98.50 130 GLU A N 1
ATOM 977 C CA . GLU A 1 130 ? -8.819 -8.494 4.468 1.00 98.50 130 GLU A CA 1
ATOM 978 C C . GLU A 1 130 ? -7.862 -8.511 5.673 1.00 98.50 130 GLU A C 1
ATOM 980 O O . GLU A 1 130 ? -8.283 -8.347 6.820 1.00 98.50 130 GLU A O 1
ATOM 985 N N . VAL A 1 131 ? -6.553 -8.662 5.437 1.00 98.44 131 VAL A N 1
ATOM 986 C CA . VAL A 1 131 ? -5.552 -8.619 6.518 1.00 98.44 131 VAL A CA 1
ATOM 987 C C . VAL A 1 131 ? -5.544 -7.256 7.210 1.00 98.44 131 VAL A C 1
ATOM 989 O O . VAL A 1 131 ? -5.464 -7.189 8.442 1.00 98.44 131 VAL A O 1
ATOM 992 N N . TRP A 1 132 ? -5.656 -6.164 6.452 1.00 97.81 132 TRP A N 1
ATOM 993 C CA . TRP A 1 132 ? -5.708 -4.826 7.033 1.00 97.81 132 TRP A CA 1
ATOM 994 C C . TRP A 1 132 ? -6.998 -4.623 7.838 1.00 97.81 132 TRP A C 1
ATOM 996 O O . TRP A 1 132 ? -6.922 -4.197 8.990 1.00 97.81 132 TRP A O 1
ATOM 1006 N N . LEU A 1 133 ? -8.163 -5.014 7.315 1.00 97.62 133 LEU A N 1
ATOM 1007 C CA . LEU A 1 133 ? -9.436 -4.921 8.040 1.00 97.62 133 LEU A CA 1
ATOM 1008 C C . LEU A 1 133 ? -9.410 -5.689 9.371 1.00 97.62 133 LEU A C 1
ATOM 1010 O O . LEU A 1 133 ? -9.826 -5.144 10.395 1.00 97.62 133 LEU A O 1
ATOM 1014 N N . ARG A 1 134 ? -8.844 -6.904 9.397 1.00 97.75 134 ARG A N 1
ATOM 1015 C CA . ARG A 1 134 ? -8.634 -7.674 10.640 1.00 97.75 134 ARG A CA 1
ATOM 1016 C C . ARG A 1 134 ? -7.698 -6.966 11.608 1.00 97.75 134 ARG A C 1
ATOM 1018 O O . ARG A 1 134 ? -7.976 -6.890 12.801 1.00 97.75 134 ARG A O 1
ATOM 1025 N N . THR A 1 135 ? -6.605 -6.408 11.094 1.00 96.38 135 THR A N 1
ATOM 1026 C CA . THR A 1 135 ? -5.644 -5.632 11.895 1.00 96.38 135 THR A CA 1
ATOM 1027 C C . THR A 1 135 ? -6.303 -4.401 12.525 1.00 96.38 135 THR A C 1
ATOM 1029 O O . THR A 1 135 ? -6.023 -4.066 13.675 1.00 96.38 135 THR A O 1
ATOM 1032 N N . ALA A 1 136 ? -7.218 -3.764 11.792 1.00 95.31 136 ALA A N 1
ATOM 1033 C CA . ALA A 1 136 ? -8.011 -2.626 12.239 1.00 95.31 136 ALA A CA 1
ATOM 1034 C C . ALA A 1 136 ? -9.217 -3.013 13.117 1.00 95.31 136 ALA A C 1
ATOM 1036 O O . ALA A 1 136 ? -9.873 -2.122 13.644 1.00 95.31 136 ALA A O 1
ATOM 1037 N N . ARG A 1 137 ? -9.502 -4.314 13.297 1.00 94.81 137 ARG A N 1
ATOM 1038 C CA . ARG A 1 137 ? -10.672 -4.846 14.026 1.00 94.81 137 ARG A CA 1
ATOM 1039 C C . ARG A 1 137 ? -12.016 -4.392 13.438 1.00 94.81 137 ARG A C 1
ATOM 1041 O O . ARG A 1 137 ? -12.948 -4.081 14.172 1.00 94.81 137 ARG A O 1
ATOM 1048 N N . LEU A 1 138 ? -12.096 -4.338 12.109 1.00 92.38 138 LEU A N 1
ATOM 1049 C CA . LEU A 1 138 ? -13.278 -3.892 11.357 1.00 92.38 138 LEU A CA 1
ATOM 1050 C C . LEU A 1 138 ? -14.053 -5.045 10.693 1.00 92.38 138 LEU A C 1
ATOM 1052 O O . LEU A 1 138 ? -14.927 -4.788 9.859 1.00 92.38 138 LEU A O 1
ATOM 1056 N N . VAL A 1 139 ? -13.725 -6.294 11.035 1.00 89.75 139 VAL A N 1
ATOM 1057 C CA . VAL A 1 139 ? -14.388 -7.545 10.621 1.00 89.75 139 VAL A CA 1
ATOM 1058 C C . VAL A 1 139 ? -14.538 -8.482 11.809 1.00 89.75 139 VAL A C 1
ATOM 1060 O O . VAL A 1 139 ? -13.723 -8.354 12.754 1.00 89.75 139 VAL A O 1
#